Protein AF-A0A428WZH9-F1 (afdb_monomer_lite)

Secondary structure (DSSP, 8-state):
-EEE--HHHHHHHHHHHHTT-SPPPTT---TT--HHHHHHHHHHHHHHHHHHHHTT--SSEEE-TT--HHHHHHHHHHHHT-

pLDDT: mean 92.58, std 5.16, range [63.62, 97.81]

Foldseek 3Di:
DDEDEDLVLQLVVLVCVLVPPDDDDVPPPSHPDDSVVSSVVSVVVNVVVVVCVVVCNCVDYDYCHPPDPVRSVVVVCVVVVD

Radius of gyration: 13.97 Å; chains: 1; bounding box: 33×23×40 Å

Structure (mmCIF, N/CA/C/O backbone):
data_AF-A0A428WZH9-F1
#
_entry.id   AF-A0A428WZH9-F1
#
loop_
_atom_site.group_PDB
_atom_site.id
_atom_site.type_symbol
_atom_site.label_atom_id
_atom_site.label_alt_id
_atom_site.label_comp_id
_atom_site.label_asym_id
_atom_site.label_entity_id
_atom_site.label_seq_id
_atom_site.pdbx_PDB_ins_code
_atom_site.Cartn_x
_atom_site.Cartn_y
_atom_site.Cartn_z
_atom_site.occupancy
_atom_site.B_iso_or_equiv
_atom_site.auth_seq_id
_atom_site.auth_comp_id
_atom_site.auth_asym_id
_atom_site.auth_atom_id
_atom_site.pdbx_PDB_model_num
ATOM 1 N N . MET A 1 1 ? -8.796 -5.372 12.636 1.00 88.31 1 MET A N 1
ATOM 2 C CA . MET A 1 1 ? -8.247 -4.084 12.162 1.00 88.31 1 MET A CA 1
ATOM 3 C C . MET A 1 1 ? -7.490 -4.317 10.865 1.00 88.31 1 MET A C 1
ATOM 5 O O . MET A 1 1 ? -6.868 -5.367 10.746 1.00 88.31 1 MET A O 1
ATOM 9 N N . ARG A 1 2 ? -7.536 -3.376 9.921 1.00 92.44 2 ARG A N 1
ATOM 10 C CA . ARG A 1 2 ? -6.769 -3.398 8.668 1.00 92.44 2 ARG A CA 1
ATOM 11 C C . ARG A 1 2 ? -6.151 -2.029 8.382 1.00 92.44 2 ARG A C 1
ATOM 13 O O . ARG A 1 2 ? -6.733 -1.006 8.739 1.00 92.44 2 ARG A O 1
ATOM 20 N N . LEU A 1 3 ? -4.991 -2.026 7.730 1.00 93.81 3 LEU A N 1
ATOM 21 C CA . LEU A 1 3 ? -4.367 -0.814 7.201 1.00 93.81 3 LEU A CA 1
ATOM 22 C C . LEU A 1 3 ? -4.771 -0.651 5.737 1.00 93.81 3 LEU A C 1
ATOM 24 O O . LEU A 1 3 ? -4.786 -1.633 4.993 1.00 93.81 3 LEU A O 1
ATOM 28 N N . GLN A 1 4 ? -5.089 0.572 5.331 1.00 94.38 4 GLN A N 1
ATOM 29 C CA . GLN A 1 4 ? -5.443 0.903 3.956 1.00 94.38 4 GLN A CA 1
ATOM 30 C C . GLN A 1 4 ? -4.516 1.996 3.421 1.00 94.38 4 GLN A C 1
ATOM 32 O O . GLN A 1 4 ? -4.060 2.870 4.159 1.00 94.38 4 GLN A O 1
ATOM 37 N N . ALA A 1 5 ? -4.221 1.916 2.130 1.00 95.94 5 ALA A N 1
ATOM 38 C CA . ALA A 1 5 ? -3.588 2.971 1.359 1.00 95.94 5 ALA A CA 1
ATOM 39 C C . ALA A 1 5 ? -4.168 2.942 -0.056 1.00 95.94 5 ALA A C 1
ATOM 41 O O . ALA A 1 5 ? -4.465 1.863 -0.579 1.00 95.94 5 ALA A O 1
ATOM 42 N N . GLY A 1 6 ? -4.325 4.107 -0.668 1.00 95.62 6 GLY A N 1
ATOM 43 C CA . GLY A 1 6 ? -4.717 4.243 -2.057 1.00 95.62 6 GLY A CA 1
ATOM 44 C C . GLY A 1 6 ? -3.651 3.688 -3.000 1.00 95.62 6 GLY A C 1
ATOM 45 O O . GLY A 1 6 ? -2.455 3.641 -2.697 1.00 95.62 6 GLY A O 1
ATOM 46 N N . ARG A 1 7 ? -4.093 3.294 -4.195 1.00 96.88 7 ARG A N 1
ATOM 47 C CA . ARG A 1 7 ? -3.249 2.700 -5.239 1.00 96.88 7 ARG A CA 1
ATOM 48 C C . ARG A 1 7 ? -2.024 3.555 -5.584 1.00 96.88 7 ARG A C 1
ATOM 50 O O . ARG A 1 7 ? -0.926 3.018 -5.705 1.00 96.88 7 ARG A O 1
ATOM 57 N N . ASP A 1 8 ? -2.180 4.873 -5.672 1.00 96.44 8 ASP A N 1
ATOM 58 C CA . ASP A 1 8 ? -1.070 5.773 -6.013 1.00 96.44 8 ASP A CA 1
ATOM 59 C C . ASP A 1 8 ? -0.033 5.879 -4.890 1.00 96.44 8 ASP A C 1
ATOM 61 O O . ASP A 1 8 ? 1.170 5.885 -5.154 1.00 96.44 8 ASP A O 1
ATOM 65 N N . ARG A 1 9 ? -0.471 5.857 -3.625 1.00 96.56 9 ARG A N 1
ATOM 66 C CA . ARG A 1 9 ? 0.442 5.797 -2.475 1.00 96.56 9 ARG A CA 1
ATOM 67 C C . ARG A 1 9 ? 1.167 4.464 -2.390 1.00 96.56 9 ARG A C 1
ATOM 69 O O . ARG A 1 9 ? 2.352 4.437 -2.058 1.00 96.56 9 ARG A O 1
ATOM 76 N N . LEU A 1 10 ? 0.492 3.364 -2.716 1.00 96.44 10 LEU A N 1
ATOM 77 C CA . LEU A 1 10 ? 1.137 2.059 -2.833 1.00 96.44 10 LEU A CA 1
ATOM 78 C C . LEU A 1 10 ? 2.188 2.065 -3.948 1.00 96.44 10 LEU A C 1
ATOM 80 O O . LEU A 1 10 ? 3.312 1.633 -3.702 1.00 96.44 10 LEU A O 1
ATOM 84 N N . ALA A 1 11 ? 1.869 2.607 -5.126 1.00 97.31 11 ALA A N 1
ATOM 85 C CA . ALA A 1 11 ? 2.805 2.711 -6.245 1.00 97.31 11 ALA A CA 1
ATOM 86 C C . ALA A 1 11 ? 4.053 3.534 -5.884 1.00 97.31 11 ALA A C 1
ATOM 88 O O . ALA A 1 11 ? 5.174 3.077 -6.110 1.00 97.31 11 ALA A O 1
ATOM 89 N N . GLU A 1 12 ? 3.873 4.699 -5.255 1.00 95.94 12 GLU A N 1
ATOM 90 C CA . GLU A 1 12 ? 4.972 5.543 -4.774 1.00 95.94 12 GLU A CA 1
ATOM 91 C C . GLU A 1 12 ? 5.880 4.783 -3.791 1.00 95.94 12 GLU A C 1
ATOM 93 O O . GLU A 1 12 ? 7.101 4.736 -3.958 1.00 95.94 12 GLU A O 1
ATOM 98 N N . ARG A 1 13 ? 5.286 4.143 -2.775 1.00 94.88 13 ARG A N 1
ATOM 99 C CA . ARG A 1 13 ? 6.026 3.400 -1.742 1.00 94.88 13 ARG A CA 1
ATOM 100 C C . ARG A 1 13 ? 6.762 2.192 -2.325 1.00 94.88 13 ARG A C 1
ATOM 102 O O . ARG A 1 13 ? 7.908 1.941 -1.956 1.00 94.88 13 ARG A O 1
ATOM 109 N N . ILE A 1 14 ? 6.135 1.464 -3.248 1.00 95.62 14 ILE A N 1
ATOM 110 C CA . ILE A 1 14 ? 6.732 0.312 -3.936 1.00 95.62 14 ILE A CA 1
ATOM 111 C C . ILE A 1 14 ? 7.922 0.750 -4.800 1.00 95.62 14 ILE A C 1
ATOM 113 O O . ILE A 1 14 ? 8.968 0.105 -4.745 1.00 95.62 14 ILE A O 1
ATOM 117 N N . ALA A 1 15 ? 7.801 1.858 -5.538 1.00 95.38 15 ALA A N 1
ATOM 118 C CA . ALA A 1 15 ? 8.885 2.394 -6.362 1.00 95.38 15 ALA A CA 1
ATOM 119 C C . ALA A 1 15 ? 10.081 2.874 -5.521 1.00 95.38 15 ALA A C 1
ATOM 121 O O . ALA A 1 15 ? 11.236 2.605 -5.844 1.00 95.38 15 ALA A O 1
ATOM 122 N N . ARG A 1 16 ? 9.823 3.536 -4.389 1.00 93.81 16 ARG A N 1
ATOM 123 C CA . ARG A 1 16 ? 10.878 3.918 -3.435 1.00 93.81 16 ARG A CA 1
ATOM 124 C C . ARG A 1 16 ? 11.584 2.694 -2.856 1.00 93.81 16 ARG A C 1
ATOM 126 O O . ARG A 1 16 ? 12.813 2.640 -2.788 1.00 93.81 16 ARG A O 1
ATOM 133 N N . ARG A 1 17 ? 10.815 1.660 -2.507 1.00 93.56 17 ARG A N 1
ATOM 134 C CA . ARG A 1 17 ? 11.351 0.396 -1.994 1.00 93.56 17 ARG A CA 1
ATOM 135 C C . ARG A 1 17 ? 12.212 -0.333 -3.026 1.00 93.56 17 ARG A C 1
ATOM 137 O O . ARG A 1 17 ? 13.290 -0.809 -2.671 1.00 93.56 17 ARG A O 1
ATOM 144 N N . SER A 1 18 ? 11.775 -0.400 -4.286 1.00 94.56 18 SER A N 1
ATOM 145 C CA . SER A 1 18 ? 12.539 -1.031 -5.371 1.00 94.56 18 SER A CA 1
ATOM 146 C C . SER A 1 18 ? 13.834 -0.282 -5.688 1.00 94.56 18 SER A C 1
ATOM 148 O O . SER A 1 18 ? 14.825 -0.921 -6.044 1.00 94.56 18 SER A O 1
ATOM 150 N N . ALA A 1 19 ? 13.853 1.042 -5.488 1.00 92.50 19 ALA A N 1
ATOM 151 C CA . ALA A 1 19 ? 15.043 1.887 -5.590 1.00 92.50 19 ALA A CA 1
ATOM 152 C C . ALA A 1 19 ? 16.041 1.694 -4.429 1.00 92.50 19 ALA A C 1
ATOM 154 O O . ALA A 1 19 ? 17.146 2.231 -4.468 1.00 92.50 19 ALA A O 1
ATOM 155 N N . GLY A 1 20 ? 15.695 0.888 -3.419 1.00 91.56 20 GLY A N 1
ATOM 156 C CA . GLY A 1 20 ? 16.571 0.563 -2.296 1.00 91.56 20 GLY A CA 1
ATOM 157 C C . GLY A 1 20 ? 16.356 1.430 -1.060 1.00 91.56 20 GLY A C 1
ATOM 158 O O . GLY A 1 20 ? 17.211 1.432 -0.179 1.00 91.56 20 GLY A O 1
ATOM 159 N N . GLU A 1 21 ? 15.236 2.147 -0.971 1.00 91.88 21 GLU A N 1
ATOM 160 C CA . GLU A 1 21 ? 14.912 2.890 0.238 1.00 91.88 21 GLU A CA 1
ATOM 161 C C . GLU A 1 21 ? 14.486 1.963 1.387 1.00 91.88 21 GLU A C 1
ATOM 163 O O . GLU A 1 21 ? 13.680 1.042 1.213 1.00 91.88 21 GLU A O 1
ATOM 168 N N . GLY A 1 22 ? 15.009 2.239 2.584 1.00 87.69 22 GLY A N 1
ATOM 169 C CA . GLY A 1 22 ? 14.753 1.457 3.790 1.00 87.69 22 GLY A 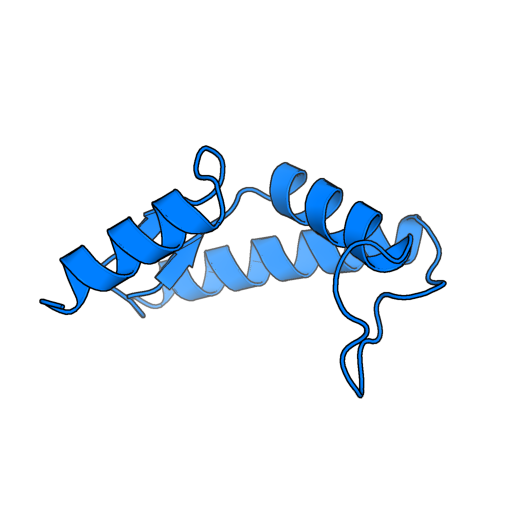CA 1
ATOM 170 C C . GLY A 1 22 ? 15.634 0.205 3.917 1.00 87.69 22 GLY A C 1
ATOM 171 O O . GLY A 1 22 ? 16.551 -0.022 3.126 1.00 87.69 22 GLY A O 1
ATOM 172 N N . PRO A 1 23 ? 15.398 -0.623 4.949 1.00 88.25 23 PRO A N 1
ATOM 173 C CA . PRO A 1 23 ? 16.215 -1.804 5.201 1.00 88.25 23 PRO A CA 1
ATOM 174 C C . PRO A 1 23 ? 16.002 -2.869 4.121 1.00 88.25 23 PRO A C 1
ATOM 176 O O . PRO A 1 23 ? 14.871 -3.148 3.720 1.00 88.25 23 PRO A O 1
ATOM 179 N N . ARG A 1 24 ? 17.070 -3.549 3.693 1.00 85.94 24 ARG A N 1
ATOM 180 C CA . ARG A 1 24 ? 16.941 -4.745 2.847 1.00 85.94 24 ARG A CA 1
ATOM 181 C C . ARG A 1 24 ? 16.386 -5.897 3.678 1.00 85.94 24 ARG A C 1
ATOM 183 O O . ARG A 1 24 ? 17.013 -6.324 4.642 1.00 85.94 24 ARG A O 1
ATOM 190 N N . LEU A 1 25 ? 15.211 -6.390 3.294 1.00 86.12 25 LEU A N 1
ATOM 191 C CA . LEU A 1 25 ? 14.569 -7.513 3.969 1.00 86.12 25 LEU A CA 1
ATOM 192 C C . LEU A 1 25 ? 14.900 -8.805 3.209 1.00 86.12 25 LEU A C 1
ATOM 194 O O . LEU A 1 25 ? 14.823 -8.812 1.977 1.00 86.12 25 LEU A O 1
ATOM 198 N N . PRO A 1 26 ? 15.258 -9.902 3.897 1.00 89.31 26 PRO A N 1
ATOM 199 C CA . PRO A 1 26 ? 15.377 -11.206 3.259 1.00 89.31 26 PRO A CA 1
ATOM 200 C C . PRO A 1 26 ? 14.091 -11.561 2.504 1.00 89.31 26 PRO A C 1
ATOM 202 O O . PRO A 1 26 ? 12.994 -11.465 3.049 1.00 89.31 26 PRO A O 1
ATOM 205 N N . GLY A 1 27 ? 14.228 -11.953 1.236 1.00 89.12 27 GLY A N 1
ATOM 206 C CA . GLY A 1 27 ? 13.082 -12.266 0.381 1.00 89.12 27 GLY A CA 1
ATOM 207 C C . GLY A 1 27 ? 12.344 -11.051 -0.191 1.00 89.12 27 GLY A C 1
ATOM 208 O O . GLY A 1 27 ? 11.292 -11.248 -0.796 1.00 89.12 27 GLY A O 1
ATOM 209 N N . ASP A 1 28 ? 12.868 -9.827 -0.052 1.00 89.06 28 ASP A N 1
ATOM 210 C CA . ASP A 1 28 ? 12.329 -8.656 -0.747 1.00 89.06 28 ASP A CA 1
ATOM 211 C C . ASP A 1 28 ? 12.453 -8.830 -2.265 1.00 89.06 28 ASP A C 1
ATOM 213 O O . ASP A 1 28 ? 13.541 -8.793 -2.842 1.00 89.06 28 ASP A O 1
ATOM 217 N N . ARG A 1 29 ? 11.306 -9.038 -2.912 1.00 89.62 29 ARG A N 1
ATOM 218 C CA . ARG A 1 29 ? 11.220 -9.256 -4.356 1.00 89.62 29 ARG A CA 1
ATOM 219 C C . ARG A 1 29 ? 11.035 -7.963 -5.140 1.00 89.62 29 ARG A C 1
ATOM 221 O O . ARG A 1 29 ? 10.901 -8.067 -6.352 1.00 89.62 29 ARG A O 1
ATOM 228 N N . LEU A 1 30 ? 10.956 -6.793 -4.504 1.00 92.44 30 LEU A N 1
ATOM 229 C CA . LEU A 1 30 ? 10.715 -5.524 -5.201 1.00 92.44 30 LEU A CA 1
ATOM 230 C C . LEU A 1 30 ? 11.991 -4.937 -5.809 1.00 92.44 30 LEU A C 1
ATOM 232 O O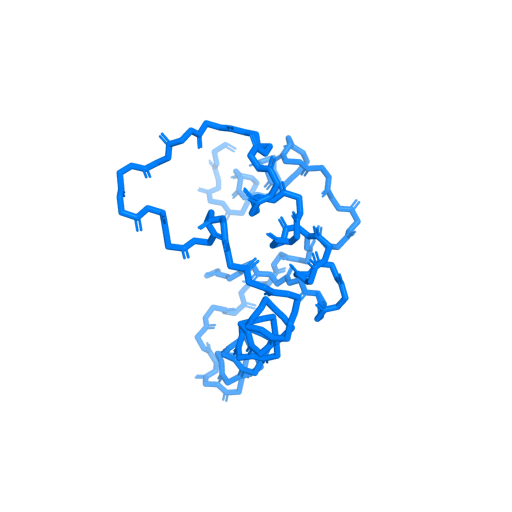 . LEU A 1 30 ? 11.918 -4.225 -6.807 1.00 92.44 30 LEU A O 1
ATOM 236 N N . TYR A 1 31 ? 13.153 -5.238 -5.228 1.00 90.25 31 TYR A N 1
ATOM 237 C CA . TYR A 1 31 ? 14.427 -4.674 -5.663 1.00 90.25 31 TYR A CA 1
ATOM 238 C C . TYR A 1 31 ? 14.765 -5.036 -7.115 1.00 90.25 31 TYR A C 1
ATOM 240 O O . TYR A 1 31 ? 14.683 -6.198 -7.511 1.00 90.25 31 TYR A O 1
ATOM 248 N N . GLY A 1 32 ? 15.169 -4.030 -7.898 1.00 85.88 32 GLY A N 1
ATOM 249 C CA . GLY A 1 32 ? 15.625 -4.211 -9.280 1.00 85.88 32 GLY A CA 1
ATOM 250 C C . GLY A 1 32 ? 14.540 -4.593 -10.295 1.00 85.88 32 GLY A C 1
ATOM 251 O O . GLY A 1 32 ? 14.880 -4.898 -11.435 1.00 85.88 32 GLY A O 1
ATOM 252 N N . ARG A 1 33 ? 13.254 -4.583 -9.915 1.00 93.06 33 ARG A N 1
ATOM 253 C CA . ARG A 1 33 ? 12.148 -4.770 -10.867 1.00 93.06 33 ARG A CA 1
ATOM 254 C C . ARG A 1 33 ? 11.951 -3.544 -11.749 1.00 93.06 33 ARG A C 1
ATOM 256 O O . ARG A 1 33 ? 12.188 -2.416 -11.318 1.00 93.06 33 ARG A O 1
ATOM 263 N N . ASP A 1 34 ? 11.468 -3.775 -12.964 1.00 95.38 34 ASP A N 1
ATOM 264 C CA . ASP A 1 34 ? 11.095 -2.702 -13.877 1.00 95.38 34 ASP A CA 1
ATOM 265 C C . ASP A 1 34 ? 9.796 -1.992 -13.452 1.00 95.38 34 ASP A C 1
ATOM 267 O O . ASP A 1 34 ? 9.018 -2.463 -12.621 1.00 95.38 34 ASP A O 1
ATOM 271 N N . VAL A 1 35 ? 9.557 -0.822 -14.043 1.00 94.19 35 VAL A N 1
ATOM 272 C CA . VAL A 1 35 ? 8.430 0.055 -13.696 1.00 94.19 35 VAL A CA 1
ATOM 273 C C . VAL A 1 35 ? 7.069 -0.594 -13.974 1.00 94.19 35 VAL A C 1
ATOM 275 O O . VAL A 1 35 ? 6.130 -0.382 -13.205 1.00 94.19 35 VAL A O 1
ATOM 278 N N . ALA A 1 36 ? 6.942 -1.396 -15.036 1.00 96.25 36 ALA A N 1
ATOM 279 C CA . ALA A 1 36 ? 5.677 -2.038 -15.385 1.00 96.25 36 ALA A CA 1
ATOM 280 C C . ALA A 1 36 ? 5.332 -3.153 -14.386 1.00 96.25 36 ALA A C 1
ATOM 282 O O . ALA A 1 36 ? 4.181 -3.286 -13.965 1.00 96.25 36 ALA A O 1
ATOM 283 N N . ASP A 1 37 ? 6.332 -3.915 -13.948 1.00 96.88 37 ASP A N 1
ATOM 284 C CA . ASP A 1 37 ? 6.217 -4.883 -12.860 1.00 96.88 37 ASP A CA 1
ATOM 285 C C . ASP A 1 37 ? 5.740 -4.236 -11.555 1.00 96.88 37 ASP A C 1
ATOM 287 O O . ASP A 1 37 ? 4.810 -4.732 -10.913 1.00 96.88 37 ASP A O 1
ATOM 291 N N . LEU A 1 38 ? 6.350 -3.113 -11.173 1.00 96.88 38 LEU A N 1
ATOM 292 C CA . LEU A 1 38 ? 6.009 -2.387 -9.949 1.00 96.88 38 LEU A CA 1
ATOM 293 C C . LEU A 1 38 ? 4.583 -1.825 -9.996 1.00 96.88 38 LEU A C 1
ATOM 295 O O . LEU A 1 38 ? 3.855 -1.934 -9.007 1.00 96.88 38 LEU A O 1
ATOM 299 N N . ALA A 1 39 ? 4.153 -1.303 -11.149 1.00 96.38 39 ALA A N 1
ATOM 300 C CA . ALA A 1 39 ? 2.781 -0.843 -11.354 1.00 96.38 39 ALA A CA 1
ATOM 301 C C . ALA A 1 39 ? 1.765 -1.983 -11.174 1.00 96.38 39 ALA A C 1
ATOM 303 O O . ALA A 1 39 ? 0.806 -1.831 -10.419 1.00 96.38 39 ALA A O 1
ATOM 304 N N . ARG A 1 40 ? 2.020 -3.160 -11.766 1.00 97.44 40 ARG A N 1
ATOM 305 C CA . ARG A 1 40 ? 1.151 -4.340 -11.599 1.00 97.44 40 ARG A CA 1
ATOM 306 C C . ARG A 1 40 ? 1.079 -4.818 -10.151 1.00 97.44 40 ARG A C 1
ATOM 308 O O . ARG A 1 40 ? 0.029 -5.281 -9.706 1.00 97.44 40 ARG A O 1
ATOM 315 N N . ILE A 1 41 ? 2.182 -4.728 -9.406 1.00 97.19 41 ILE A N 1
ATOM 316 C CA . ILE A 1 41 ? 2.197 -5.059 -7.974 1.00 97.19 41 ILE A CA 1
ATOM 317 C C . ILE A 1 41 ? 1.335 -4.063 -7.187 1.00 97.19 41 ILE A C 1
ATOM 319 O O . ILE A 1 41 ? 0.565 -4.495 -6.331 1.00 97.19 41 ILE A O 1
ATOM 323 N N . ALA A 1 42 ? 1.419 -2.765 -7.491 1.00 97.44 42 ALA A N 1
ATOM 324 C CA . ALA A 1 42 ? 0.592 -1.744 -6.850 1.00 97.44 42 ALA A CA 1
ATOM 325 C C . ALA A 1 42 ? -0.905 -1.941 -7.142 1.00 97.44 42 ALA A C 1
ATOM 327 O O 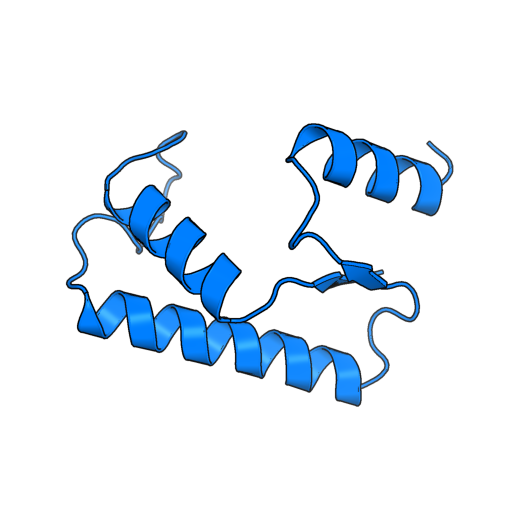. ALA A 1 42 ? -1.712 -1.903 -6.213 1.00 97.44 42 ALA A O 1
ATOM 328 N N . ASP A 1 43 ? -1.266 -2.231 -8.396 1.00 97.81 43 ASP A N 1
ATOM 329 C CA . ASP A 1 43 ? -2.650 -2.524 -8.792 1.00 97.81 43 ASP A CA 1
ATOM 330 C C . ASP A 1 43 ? -3.199 -3.739 -8.039 1.00 97.81 43 ASP A C 1
ATOM 332 O O . ASP A 1 43 ? -4.300 -3.701 -7.487 1.00 97.81 43 ASP A O 1
ATOM 336 N N . ARG A 1 44 ? -2.404 -4.813 -7.955 1.00 97.12 44 ARG A N 1
ATOM 337 C CA . ARG A 1 44 ? -2.782 -6.013 -7.206 1.00 97.12 44 ARG A CA 1
ATOM 338 C C . ARG A 1 44 ? -2.943 -5.724 -5.717 1.00 97.12 44 ARG A C 1
ATOM 340 O O . ARG A 1 44 ? -3.909 -6.182 -5.123 1.00 97.12 44 ARG A O 1
ATOM 347 N N . ALA A 1 45 ? -2.027 -4.970 -5.115 1.00 95.94 45 ALA A N 1
ATOM 348 C CA . ALA A 1 45 ? -2.103 -4.630 -3.698 1.00 95.94 45 ALA A CA 1
ATOM 349 C C . ALA A 1 45 ? -3.355 -3.794 -3.372 1.00 95.94 45 ALA A C 1
ATOM 351 O O . ALA A 1 45 ? -4.011 -4.051 -2.363 1.00 95.94 45 ALA A O 1
ATOM 352 N N . ALA A 1 46 ? -3.722 -2.849 -4.243 1.00 95.50 46 ALA A N 1
ATOM 353 C CA . ALA A 1 46 ? -4.959 -2.082 -4.110 1.00 95.50 46 ALA A CA 1
ATOM 354 C C . ALA A 1 46 ? -6.200 -2.984 -4.236 1.00 95.50 46 ALA A C 1
ATOM 356 O O . ALA A 1 46 ? -7.063 -2.967 -3.360 1.00 95.50 46 ALA A O 1
ATOM 357 N N . AL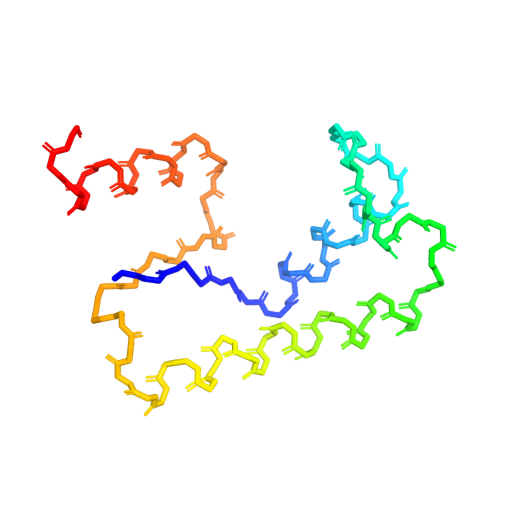A A 1 47 ? -6.242 -3.853 -5.251 1.00 95.12 47 ALA A N 1
ATOM 358 C CA . ALA A 1 47 ? -7.336 -4.806 -5.426 1.00 95.12 47 ALA A CA 1
ATOM 359 C C . ALA A 1 47 ? -7.460 -5.791 -4.246 1.00 95.12 47 ALA A C 1
ATOM 361 O O . ALA A 1 47 ? -8.563 -6.172 -3.858 1.00 95.12 47 ALA A O 1
ATOM 362 N N . ASP A 1 48 ? -6.344 -6.212 -3.649 1.00 93.25 48 ASP A N 1
ATOM 363 C CA . ASP A 1 48 ? -6.331 -7.068 -2.461 1.00 93.25 48 ASP A CA 1
ATOM 364 C C . ASP A 1 48 ? -6.923 -6.336 -1.246 1.00 93.25 48 ASP A C 1
ATOM 366 O O . ASP A 1 48 ? -7.721 -6.921 -0.509 1.00 93.25 48 ASP A O 1
ATOM 370 N N . ALA A 1 49 ? -6.594 -5.052 -1.064 1.00 91.25 49 ALA A N 1
ATOM 371 C CA . ALA A 1 49 ? -7.162 -4.217 -0.008 1.00 91.25 49 ALA A CA 1
ATOM 372 C C . ALA A 1 49 ? -8.677 -4.014 -0.182 1.00 91.25 49 ALA A C 1
ATOM 374 O O . ALA A 1 49 ? -9.423 -4.137 0.795 1.00 91.25 49 ALA A O 1
ATOM 375 N N . ASP A 1 50 ? -9.134 -3.785 -1.416 1.00 90.44 50 ASP A N 1
ATOM 376 C CA . ASP A 1 50 ? -10.558 -3.687 -1.738 1.00 90.44 50 ASP A CA 1
ATOM 377 C C . ASP A 1 50 ? -11.268 -5.012 -1.457 1.00 90.44 50 ASP A C 1
ATOM 379 O O . ASP A 1 50 ? -12.302 -5.030 -0.790 1.00 90.44 50 ASP A O 1
ATOM 383 N N . ARG A 1 51 ? -10.702 -6.151 -1.878 1.00 91.75 51 ARG A N 1
ATOM 384 C CA . ARG A 1 51 ? -11.273 -7.472 -1.566 1.00 91.75 51 ARG A CA 1
ATOM 385 C C . ARG A 1 51 ? -11.393 -7.693 -0.061 1.00 91.75 51 ARG A C 1
ATOM 387 O O . ARG A 1 51 ? -12.441 -8.152 0.387 1.00 91.75 51 ARG A O 1
ATOM 394 N N . LEU A 1 52 ? -10.379 -7.321 0.725 1.00 89.38 52 LEU A N 1
ATOM 395 C CA . LEU A 1 52 ? -10.465 -7.383 2.187 1.00 89.38 52 LEU A CA 1
ATOM 396 C C . LEU A 1 52 ? -11.632 -6.545 2.719 1.00 89.38 52 LEU A C 1
ATOM 398 O O . LEU A 1 52 ? -12.397 -7.040 3.547 1.00 89.38 52 LEU A O 1
ATOM 402 N N . ALA A 1 53 ? -11.813 -5.322 2.213 1.00 88.44 53 ALA A N 1
ATOM 403 C CA . ALA A 1 53 ? -12.915 -4.454 2.621 1.00 88.44 53 ALA A CA 1
ATOM 404 C C . ALA A 1 53 ? -14.292 -5.102 2.379 1.00 88.44 53 ALA A C 1
ATOM 406 O O . ALA A 1 53 ? -15.155 -5.048 3.252 1.00 88.44 53 ALA A O 1
ATOM 407 N N . HIS A 1 54 ? -14.475 -5.785 1.244 1.00 88.00 54 HIS A N 1
ATOM 408 C CA . HIS A 1 54 ? -15.739 -6.448 0.895 1.00 88.00 54 HIS A CA 1
ATOM 409 C C . HIS A 1 54 ? -16.026 -7.715 1.717 1.00 88.00 54 HIS A C 1
ATOM 411 O O . HIS A 1 54 ? -17.176 -8.132 1.814 1.00 88.00 54 HIS A O 1
ATOM 417 N N . THR A 1 55 ? -15.008 -8.333 2.324 1.00 88.44 55 THR A N 1
ATOM 418 C CA . THR A 1 55 ? -15.189 -9.530 3.173 1.00 88.44 55 THR A CA 1
ATOM 419 C C . THR A 1 55 ? -15.611 -9.216 4.611 1.00 88.44 55 THR A C 1
ATOM 421 O O . THR A 1 55 ? -15.861 -10.139 5.382 1.00 88.44 55 THR A O 1
ATOM 424 N N . GLY A 1 56 ? -15.648 -7.939 5.010 1.00 80.56 56 GLY A N 1
ATOM 425 C CA . GLY A 1 56 ? -15.891 -7.542 6.403 1.00 80.56 56 GLY A CA 1
ATOM 426 C C . GLY A 1 56 ? -14.739 -7.880 7.361 1.00 80.56 56 GLY A C 1
ATOM 427 O O . GLY A 1 56 ? -14.850 -7.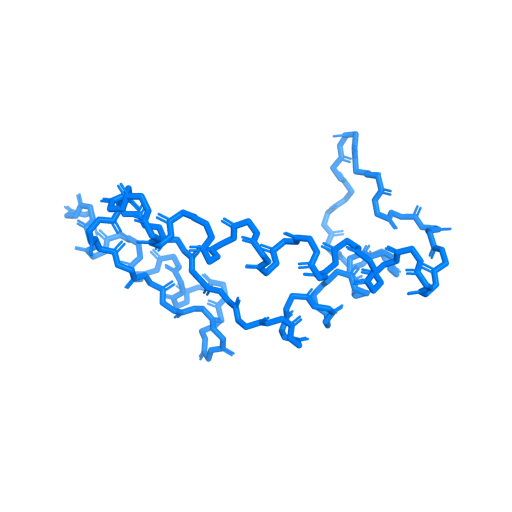667 8.568 1.00 80.56 56 GLY A O 1
ATOM 428 N N . ILE A 1 57 ? -13.610 -8.387 6.851 1.00 83.00 57 ILE A N 1
ATOM 429 C CA . ILE A 1 57 ? -12.414 -8.648 7.653 1.00 83.00 57 ILE A CA 1
ATOM 430 C C . ILE A 1 57 ? -11.782 -7.314 8.047 1.00 83.00 57 ILE A C 1
ATOM 432 O O . ILE A 1 57 ? -11.329 -6.537 7.209 1.00 83.00 57 ILE A O 1
ATOM 436 N N . GLY A 1 58 ? -11.684 -7.086 9.356 1.00 82.56 58 GLY A N 1
ATOM 437 C CA . GLY A 1 58 ? -11.078 -5.881 9.905 1.00 82.56 58 GLY A CA 1
ATOM 438 C C . GLY A 1 58 ? -12.027 -4.688 9.899 1.00 82.56 58 GLY A C 1
ATOM 439 O O . GLY A 1 58 ? -11.778 -3.715 9.198 1.00 82.56 58 GLY A O 1
ATOM 440 N N . GLU A 1 59 ? -13.045 -4.757 10.761 1.00 85.56 59 GLU A N 1
ATOM 441 C CA . GLU A 1 59 ? -14.045 -3.703 11.008 1.00 85.56 59 GLU A CA 1
ATOM 442 C C . GLU A 1 59 ? -13.421 -2.320 11.238 1.00 85.56 59 GLU A C 1
ATOM 444 O O . GLU A 1 59 ? -13.900 -1.312 10.728 1.00 85.56 59 GLU A O 1
ATOM 449 N N . VAL A 1 60 ? -12.283 -2.281 11.934 1.00 91.56 60 VAL A N 1
ATOM 450 C CA . VAL A 1 60 ? -11.494 -1.058 12.077 1.00 91.56 60 VAL A CA 1
ATOM 451 C C . VAL A 1 60 ? -10.537 -0.881 10.907 1.00 91.56 60 VAL A C 1
ATOM 453 O O . VAL A 1 60 ? -9.671 -1.734 10.678 1.00 91.56 60 VAL A O 1
ATOM 456 N N . VAL A 1 61 ? -10.629 0.274 10.251 1.00 93.75 61 VAL A N 1
ATOM 457 C CA . VAL A 1 61 ? -9.775 0.684 9.134 1.00 93.75 61 VAL A CA 1
ATOM 458 C C . VAL A 1 61 ? -8.899 1.858 9.555 1.00 93.75 61 VAL A C 1
ATOM 460 O O . VAL A 1 61 ? -9.407 2.874 10.021 1.00 93.75 61 VAL A O 1
ATOM 463 N N . ILE A 1 62 ? -7.589 1.732 9.354 1.00 94.69 62 ILE A N 1
ATOM 464 C CA . ILE A 1 62 ? -6.637 2.839 9.493 1.00 94.69 62 ILE A CA 1
ATOM 465 C C . ILE A 1 62 ? -6.156 3.217 8.091 1.00 94.69 62 ILE A C 1
ATOM 467 O O . ILE A 1 62 ? -5.417 2.459 7.461 1.00 94.69 62 ILE A O 1
ATOM 471 N N . ASP A 1 63 ? -6.594 4.376 7.602 1.00 95.19 63 ASP A N 1
ATOM 472 C CA . ASP A 1 63 ? -6.094 4.976 6.362 1.00 95.19 63 ASP A CA 1
ATOM 473 C C . ASP A 1 63 ? -4.700 5.573 6.602 1.00 95.19 63 ASP A C 1
ATOM 475 O O . ASP A 1 63 ? -4.510 6.411 7.482 1.00 95.19 63 ASP A O 1
ATOM 479 N N . THR A 1 64 ? -3.720 5.117 5.824 1.00 96.69 64 THR A N 1
ATOM 480 C CA . THR A 1 64 ? -2.308 5.497 5.944 1.00 96.69 64 THR A CA 1
ATOM 481 C C . THR A 1 64 ? -1.841 6.456 4.851 1.00 96.69 64 THR A C 1
ATOM 483 O O . THR A 1 64 ? -0.657 6.791 4.819 1.00 96.69 64 THR A O 1
ATOM 486 N N . ASP A 1 65 ? -2.717 6.923 3.954 1.00 95.75 65 ASP A N 1
ATOM 487 C CA . ASP A 1 65 ? -2.322 7.773 2.815 1.00 95.75 65 ASP A CA 1
ATOM 488 C C . ASP A 1 65 ? -1.760 9.129 3.233 1.00 95.75 65 ASP A C 1
ATOM 490 O O . ASP A 1 65 ? -0.956 9.734 2.516 1.00 95.75 65 ASP A O 1
ATOM 494 N N . ARG A 1 66 ? -2.204 9.606 4.396 1.00 94.31 66 ARG A N 1
ATOM 495 C CA . ARG A 1 66 ? -1.819 10.891 4.986 1.00 94.31 66 ARG A CA 1
ATOM 496 C C . ARG A 1 66 ? -1.081 10.742 6.309 1.00 94.31 66 ARG A C 1
ATOM 498 O O . ARG A 1 66 ? -0.874 11.739 6.987 1.00 94.31 66 ARG A O 1
ATOM 505 N N . LEU A 1 67 ? -0.698 9.517 6.663 1.00 96.50 67 LEU A N 1
ATOM 506 C CA . LEU A 1 67 ? 0.037 9.238 7.886 1.00 96.50 67 LEU A CA 1
ATOM 507 C C . LEU A 1 67 ? 1.491 8.917 7.557 1.00 96.50 67 LEU A C 1
ATOM 509 O O . LEU A 1 67 ? 1.803 8.134 6.654 1.00 96.50 67 LEU A O 1
ATOM 513 N N . THR A 1 68 ? 2.384 9.494 8.345 1.00 94.06 68 THR A N 1
ATOM 514 C CA . THR A 1 68 ? 3.748 9.000 8.500 1.00 94.06 68 THR A CA 1
ATOM 515 C C . THR A 1 68 ? 3.748 7.615 9.156 1.00 94.06 68 THR A C 1
ATOM 517 O O . THR A 1 68 ? 2.732 7.126 9.666 1.00 94.06 68 THR A O 1
ATOM 520 N N . VAL A 1 69 ? 4.909 6.957 9.157 1.00 92.38 69 VAL A N 1
ATOM 521 C CA . VAL A 1 69 ? 5.080 5.664 9.839 1.00 92.38 69 VAL A CA 1
ATOM 522 C C . VAL A 1 69 ? 4.809 5.799 11.341 1.00 92.38 69 VAL A C 1
ATOM 524 O O . VAL A 1 69 ? 4.100 4.962 11.898 1.00 92.38 69 VAL A O 1
ATOM 527 N N . ASP A 1 70 ? 5.294 6.867 11.981 1.00 96.06 70 ASP A N 1
ATOM 528 C CA . ASP A 1 70 ? 5.084 7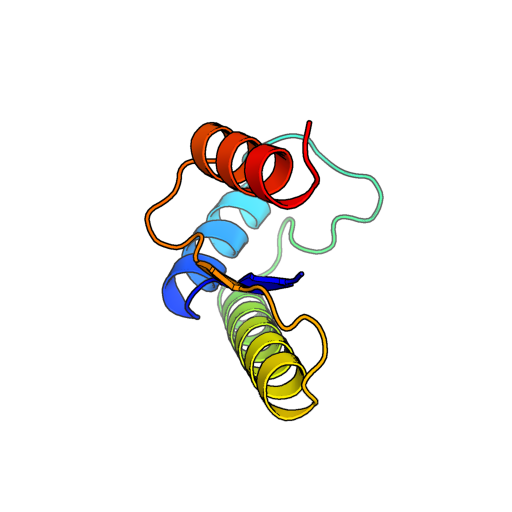.108 13.413 1.00 96.06 70 ASP A CA 1
ATOM 529 C C . ASP A 1 70 ? 3.614 7.384 13.745 1.00 96.06 70 ASP A C 1
ATOM 531 O O . ASP A 1 70 ? 3.064 6.791 14.673 1.00 96.06 70 ASP A O 1
ATOM 535 N N . GLU A 1 71 ? 2.930 8.211 12.951 1.00 97.50 71 GLU A N 1
ATOM 536 C CA . GLU A 1 71 ? 1.493 8.462 13.129 1.00 97.50 71 GLU A CA 1
ATOM 537 C C . GLU A 1 71 ? 0.665 7.193 12.915 1.00 97.50 71 GLU A C 1
ATOM 539 O O . GLU A 1 71 ? -0.282 6.935 13.661 1.00 97.50 71 GLU A O 1
ATOM 544 N N . THR A 1 72 ? 1.053 6.360 11.945 1.00 96.50 72 THR A N 1
ATOM 545 C CA . THR A 1 72 ? 0.431 5.048 11.728 1.00 96.50 72 THR A CA 1
ATOM 546 C C . THR A 1 72 ? 0.632 4.147 12.946 1.00 96.50 72 THR A C 1
ATOM 548 O O . THR A 1 72 ? -0.320 3.519 13.409 1.00 96.50 72 THR A O 1
ATOM 551 N N . ALA A 1 73 ? 1.842 4.101 13.510 1.00 96.44 73 ALA A N 1
ATOM 552 C CA . ALA A 1 73 ? 2.132 3.312 14.705 1.00 96.44 73 ALA A CA 1
ATOM 553 C C . ALA A 1 73 ? 1.317 3.791 15.918 1.00 96.44 73 ALA A C 1
ATOM 555 O O . ALA A 1 73 ? 0.769 2.968 16.652 1.00 96.44 73 ALA A O 1
ATOM 556 N N . VAL A 1 74 ? 1.177 5.106 16.104 1.00 97.19 74 VAL A N 1
ATOM 557 C CA . VAL A 1 74 ? 0.324 5.691 17.150 1.00 97.19 74 VAL A CA 1
ATOM 558 C C . VAL A 1 74 ? -1.147 5.334 16.928 1.00 97.19 74 VAL A C 1
ATOM 560 O O . VAL A 1 74 ? -1.821 4.941 17.879 1.00 97.19 74 VAL A O 1
ATOM 563 N N . ALA A 1 75 ? -1.654 5.421 15.695 1.00 96.06 75 ALA A N 1
ATOM 564 C CA . ALA A 1 75 ? -3.030 5.044 15.369 1.00 96.06 75 ALA A CA 1
ATOM 565 C C . ALA A 1 75 ? -3.303 3.559 15.663 1.00 96.06 75 ALA A C 1
ATOM 567 O O . ALA A 1 75 ? -4.325 3.222 16.259 1.00 96.06 75 ALA A O 1
ATOM 568 N N . VAL A 1 76 ? -2.356 2.681 15.317 1.00 95.50 76 VAL A N 1
ATOM 569 C CA . VAL A 1 76 ? -2.418 1.247 15.630 1.00 95.50 76 VAL A CA 1
ATOM 570 C C . VAL A 1 76 ? -2.452 1.016 17.139 1.00 95.50 76 VAL A C 1
ATOM 572 O O . VAL A 1 76 ? -3.327 0.295 17.611 1.00 95.50 76 VAL A O 1
ATOM 575 N N . ARG A 1 77 ? -1.547 1.646 17.901 1.00 95.88 77 ARG A N 1
ATOM 576 C CA . ARG A 1 77 ? -1.475 1.527 19.369 1.00 95.88 77 ARG A CA 1
ATOM 577 C C . ARG A 1 77 ? -2.773 1.952 20.051 1.00 95.88 77 ARG A C 1
ATOM 579 O O . ARG A 1 77 ? -3.339 1.178 20.820 1.00 95.88 77 ARG A O 1
ATOM 586 N N . ARG A 1 78 ? -3.320 3.105 19.646 1.00 94.38 78 ARG A N 1
ATOM 587 C CA . ARG A 1 78 ? -4.630 3.591 20.111 1.00 94.38 78 ARG A CA 1
ATOM 588 C C . ARG A 1 78 ? -5.735 2.564 19.892 1.00 94.38 78 ARG A C 1
ATOM 590 O O . ARG A 1 78 ? -6.581 2.393 20.762 1.00 94.38 78 ARG A O 1
ATOM 597 N N . GLN A 1 79 ? -5.719 1.866 18.759 1.00 90.81 79 GLN A N 1
ATOM 598 C CA . GLN A 1 79 ? -6.751 0.887 18.445 1.00 90.81 79 GLN A CA 1
ATOM 599 C C . GLN A 1 79 ? -6.640 -0.410 19.258 1.00 90.81 79 GLN A C 1
ATOM 601 O O . GLN A 1 79 ? -7.658 -1.053 19.517 1.00 90.81 79 GLN A O 1
ATOM 606 N N . ILE A 1 80 ? -5.425 -0.810 19.639 1.00 90.62 80 ILE A N 1
ATOM 607 C CA . ILE A 1 80 ? -5.173 -2.030 20.424 1.00 90.62 80 ILE A CA 1
ATOM 608 C C . ILE A 1 80 ? -5.091 -1.770 21.937 1.00 90.62 80 ILE A C 1
ATOM 610 O O . ILE A 1 80 ? -4.827 -2.703 22.692 1.00 90.62 80 ILE A O 1
ATOM 614 N N . GLY A 1 81 ? -5.324 -0.529 22.381 1.00 83.31 81 GLY A N 1
ATOM 615 C CA . GLY A 1 81 ? -5.308 -0.143 23.794 1.00 83.31 81 GLY A CA 1
ATOM 616 C C . GLY A 1 81 ? -3.913 -0.124 24.427 1.00 83.31 81 GLY A C 1
ATOM 617 O O . GLY A 1 81 ? -3.798 -0.388 25.622 1.00 83.31 81 GLY A O 1
ATOM 618 N N . GLN A 1 82 ? -2.871 0.143 23.631 1.00 63.62 82 GLN A N 1
ATOM 619 C CA . GLN A 1 82 ? -1.474 0.265 24.075 1.00 63.62 82 GLN A CA 1
ATOM 620 C C . GLN A 1 82 ? -0.954 1.698 23.974 1.00 63.62 82 GLN A C 1
ATOM 622 O O . GLN A 1 82 ? -1.456 2.460 23.116 1.00 63.62 82 GLN A O 1
#

Sequence (82 aa):
MRLQAGRDRLAERIARRSAGEGPRLPGDRLYGRDVADLARIADRAAADADRLAHTGIGEVVIDTDRLTVDETAVAVRRQIGQ